Protein AF-K1UBW3-F1 (afdb_monomer_lite)

Foldseek 3Di:
DDPLAPFKWKKKKKAWDQQKAFDPPFKWKWKAPDPPDTDTDDWDWDDDRRMTMTTDGRVVDVVDPPIDMDMDGDIFGDPPADADPRWGKMKMKIWIQDDSVPNDIDIDDIDMDTDYKYWDKDFPDDDDPDDDFTKIKIWIDRDDVDIDIDTDGDDDDDDDDDDDDPDDDDDDDDPDD

Radius of gyration: 24.62 Å; chains: 1; bounding box: 54×35×72 Å

InterPro domains:
  IPR026466 Fimbrial isopeptide formation D2 domain [TIGR04226] (3-97)

Secondary structure (DSSP, 8-state):
--TT-SS--EEEEEEE-TTEEE-TT--EEEEESSTT-EEEE----EEETTEEEEEPPHHHHHHSTTPEEEEE--EEE-TT--BTTS-EEEEEEEEEE--TTT--EEEPPPEEEEE-BEEEE-------SS-PPPEEEEEEEEETTEEEEEEEE-S-------PPPTT----------

Sequence (177 aa):
YSKEYKKVTYKIYDIMSEGLDYVDGSMKCFIEKYENNRENIKVTPKVNGGIIEITFDSKFILEHPGQKIQVEYQAKLNEKAGVNFDANINKAYLEYSNNPASGSTAKTGEDKVYVYTFGIDSNLFGKSTEKWNEKTKELIKVEEGEYQWGETEKESGIFTTTTALEGATFTLTNNKT

Organism: NCBI:txid408170

Structure (mmCIF, N/CA/C/O backbone):
data_AF-K1UBW3-F1
#
_entry.id   AF-K1UBW3-F1
#
loop_
_atom_site.group_PDB
_atom_site.id
_atom_site.type_symbol
_atom_site.label_atom_id
_atom_site.label_alt_id
_atom_site.label_comp_id
_atom_site.label_asym_id
_atom_site.label_entity_id
_atom_site.label_seq_id
_atom_site.pdbx_PDB_ins_code
_atom_site.Cartn_x
_atom_site.Cartn_y
_atom_site.Cartn_z
_atom_site.occupancy
_atom_site.B_iso_or_equiv
_atom_site.auth_seq_id
_atom_site.auth_comp_id
_atom_site.auth_asym_id
_atom_site.auth_atom_id
_atom_site.pdbx_PDB_model_num
ATOM 1 N N . TYR A 1 1 ? -8.458 -4.749 19.765 1.00 89.31 1 TYR A N 1
ATOM 2 C CA . TYR A 1 1 ? -8.262 -3.772 20.855 1.00 89.31 1 TYR A CA 1
ATOM 3 C C . TYR A 1 1 ? -8.954 -4.250 22.121 1.00 89.31 1 TYR A C 1
ATOM 5 O O . TYR A 1 1 ? -9.970 -4.926 22.010 1.00 89.31 1 TYR A O 1
ATOM 13 N N . SER A 1 2 ? -8.404 -3.958 23.306 1.00 87.19 2 SER A N 1
ATOM 14 C CA . SER A 1 2 ? -9.100 -4.206 24.581 1.00 87.19 2 SER A CA 1
ATOM 15 C C . SER A 1 2 ? -10.276 -3.232 24.754 1.00 87.19 2 SER A C 1
ATOM 17 O O . SER A 1 2 ? -10.375 -2.237 24.035 1.00 87.19 2 SER A O 1
ATOM 19 N N . LYS A 1 3 ? -11.149 -3.483 25.739 1.00 89.19 3 LYS A N 1
ATOM 20 C CA . LYS A 1 3 ? -12.308 -2.619 26.046 1.00 89.19 3 LYS A CA 1
ATOM 21 C C . LYS A 1 3 ? -11.929 -1.215 26.547 1.00 89.19 3 LYS A C 1
ATOM 23 O O . LYS A 1 3 ? -12.792 -0.350 26.631 1.00 89.19 3 LYS A O 1
ATOM 28 N N . GLU A 1 4 ? -10.664 -0.989 26.893 1.00 92.50 4 GLU A N 1
ATOM 29 C CA . GLU A 1 4 ? -10.164 0.304 27.379 1.00 92.50 4 GLU A CA 1
ATOM 30 C C . GLU A 1 4 ? -10.030 1.343 26.257 1.00 92.50 4 GLU A C 1
ATOM 32 O O . GLU A 1 4 ? -10.069 2.547 26.510 1.00 92.50 4 GLU A O 1
ATOM 37 N N . TYR A 1 5 ? -9.910 0.893 25.006 1.00 92.81 5 TYR A N 1
ATOM 38 C CA . TYR A 1 5 ? -9.807 1.782 23.857 1.00 92.81 5 TYR A CA 1
ATOM 39 C C . TYR A 1 5 ? -11.163 2.401 23.513 1.00 92.81 5 TYR A C 1
ATOM 41 O O . TYR A 1 5 ? -12.070 1.725 23.036 1.00 92.81 5 TYR A O 1
ATOM 49 N N . LYS A 1 6 ? -11.273 3.719 23.705 1.00 91.69 6 LYS A N 1
ATOM 50 C CA . LYS A 1 6 ? -12.430 4.525 23.268 1.00 91.69 6 LYS A CA 1
ATOM 51 C C . LYS A 1 6 ? -12.239 5.131 21.877 1.00 91.69 6 LYS A C 1
ATOM 53 O O . LYS A 1 6 ? -13.211 5.426 21.192 1.00 91.69 6 LYS A O 1
ATOM 58 N N . LYS A 1 7 ? -10.981 5.345 21.488 1.00 94.25 7 LYS A N 1
ATOM 59 C CA . LYS A 1 7 ? -10.561 5.858 20.185 1.00 94.25 7 LYS A CA 1
ATOM 60 C C . LYS A 1 7 ? -9.247 5.188 19.791 1.00 94.25 7 LYS A C 1
ATOM 62 O O . LYS A 1 7 ? -8.395 4.978 20.653 1.00 94.25 7 LYS A O 1
ATOM 67 N N . VAL A 1 8 ? -9.095 4.862 18.514 1.00 96.38 8 VAL A N 1
ATOM 68 C CA . VAL A 1 8 ? -7.909 4.212 17.951 1.00 96.38 8 VAL A CA 1
ATOM 69 C C . VAL A 1 8 ? -7.490 4.875 16.646 1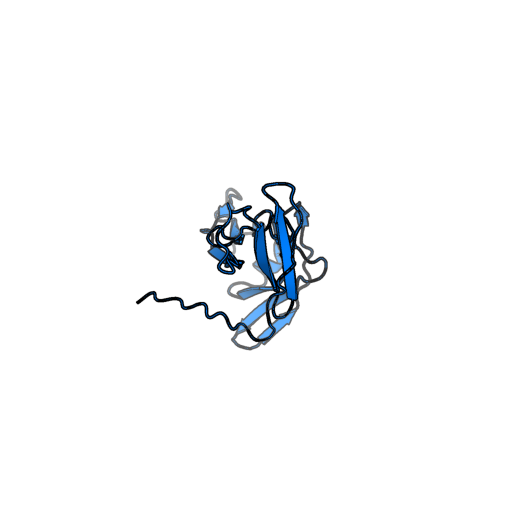.00 96.38 8 VAL A C 1
ATOM 71 O O . VAL A 1 8 ? -8.317 5.405 15.904 1.00 96.38 8 VAL A O 1
ATOM 74 N N . THR A 1 9 ? -6.195 4.809 16.371 1.00 97.12 9 THR A N 1
ATOM 75 C CA . THR A 1 9 ? -5.606 5.017 15.052 1.00 97.12 9 THR A CA 1
ATOM 76 C C . THR A 1 9 ? -5.389 3.652 14.421 1.00 97.12 9 THR A C 1
ATOM 78 O O . THR A 1 9 ? -4.842 2.757 15.066 1.00 97.12 9 THR A O 1
ATOM 81 N N . TYR A 1 10 ? -5.801 3.509 13.166 1.00 97.44 10 TYR A N 1
ATOM 82 C CA . TYR A 1 10 ? -5.497 2.357 12.329 1.00 97.44 10 TYR A CA 1
ATOM 83 C C . TYR A 1 10 ? -5.354 2.858 10.892 1.00 97.44 10 TYR A C 1
ATOM 85 O O . TYR A 1 10 ? -6.332 3.311 10.286 1.00 97.44 10 TYR A O 1
ATOM 93 N N . LYS A 1 11 ? -4.124 2.869 10.383 1.00 98.38 11 LYS A N 1
ATOM 94 C CA . LYS A 1 11 ? -3.789 3.441 9.080 1.00 98.38 11 LYS A CA 1
ATOM 95 C C . LYS A 1 11 ? -2.857 2.532 8.309 1.00 98.38 11 LYS A C 1
ATOM 97 O O . LYS A 1 11 ? -1.803 2.167 8.821 1.00 98.38 11 LYS A O 1
ATOM 102 N N . ILE A 1 12 ? -3.220 2.226 7.073 1.00 98.38 12 ILE A N 1
ATOM 103 C CA . ILE A 1 12 ? -2.324 1.552 6.137 1.00 98.38 12 ILE A CA 1
ATOM 104 C C . ILE A 1 12 ? -1.585 2.629 5.352 1.00 98.38 12 ILE A C 1
ATOM 106 O O . ILE A 1 12 ? -2.207 3.565 4.844 1.00 98.38 12 ILE A O 1
ATOM 110 N N . TYR A 1 13 ? -0.269 2.487 5.277 1.00 98.31 13 TYR A N 1
ATOM 111 C CA . TYR A 1 13 ? 0.597 3.272 4.417 1.00 98.31 13 TYR A CA 1
ATOM 112 C C . TYR A 1 13 ? 1.185 2.358 3.357 1.00 98.31 13 TYR A C 1
ATOM 114 O O . TYR A 1 13 ? 1.717 1.301 3.696 1.00 98.31 13 TYR A O 1
ATOM 122 N N . ASP A 1 14 ? 1.120 2.791 2.105 1.00 98.38 14 ASP A N 1
ATOM 123 C CA . ASP A 1 14 ? 1.828 2.163 0.999 1.00 98.38 14 ASP A CA 1
ATOM 124 C C . ASP A 1 14 ? 2.686 3.204 0.270 1.00 98.38 14 ASP A C 1
ATOM 126 O O . ASP A 1 14 ? 2.258 4.344 0.078 1.00 98.38 14 ASP A O 1
ATOM 130 N N . ILE A 1 15 ? 3.927 2.848 -0.051 1.00 98.19 15 ILE A N 1
ATOM 131 C CA . ILE A 1 15 ? 4.936 3.731 -0.635 1.00 98.19 15 ILE A CA 1
ATOM 132 C C . ILE A 1 15 ? 5.504 3.063 -1.885 1.00 98.19 15 ILE A C 1
ATOM 134 O O . ILE A 1 15 ? 6.304 2.126 -1.805 1.00 98.19 15 ILE A O 1
ATOM 138 N N . MET A 1 16 ? 5.130 3.611 -3.031 1.00 97.19 16 MET A N 1
ATOM 139 C CA . MET A 1 16 ? 5.622 3.255 -4.353 1.00 97.19 16 MET A CA 1
ATOM 140 C C . MET A 1 16 ? 6.889 4.046 -4.700 1.00 97.19 16 MET A C 1
ATOM 142 O O . MET A 1 16 ? 7.005 5.236 -4.391 1.00 97.19 16 MET A O 1
ATOM 146 N N . SER A 1 17 ? 7.847 3.392 -5.358 1.00 96.69 17 SER A N 1
ATOM 147 C CA . SER A 1 17 ? 8.984 4.056 -6.008 1.00 96.69 17 SER A CA 1
ATOM 148 C C . SER A 1 17 ? 8.533 4.981 -7.144 1.00 96.69 17 SER A C 1
ATOM 150 O O . SER A 1 17 ? 7.449 4.804 -7.687 1.00 96.69 17 SER A O 1
ATOM 152 N N . GLU A 1 18 ? 9.394 5.907 -7.576 1.00 95.56 18 GLU A N 1
ATOM 153 C CA . GLU A 1 18 ? 9.066 6.910 -8.608 1.00 95.56 18 GLU A CA 1
ATOM 154 C C . GLU A 1 18 ? 8.620 6.328 -9.959 1.00 95.56 18 GLU A C 1
ATOM 156 O O . GLU A 1 18 ? 7.914 7.006 -10.700 1.00 95.56 18 GLU A O 1
ATOM 161 N N . GLY A 1 19 ? 9.004 5.083 -10.254 1.00 92.38 19 GLY A N 1
ATOM 162 C CA . GLY A 1 19 ? 8.611 4.334 -11.447 1.00 92.38 19 GLY A CA 1
ATOM 163 C C . GLY A 1 19 ? 7.167 3.828 -11.485 1.00 92.38 19 GLY A C 1
ATOM 164 O O . GLY A 1 19 ? 6.789 3.161 -12.447 1.00 92.38 19 GLY A O 1
ATOM 165 N N . LEU A 1 20 ? 6.385 4.066 -10.430 1.00 94.75 20 LEU A N 1
ATOM 166 C CA . LEU A 1 20 ? 5.039 3.527 -10.252 1.00 94.75 20 LEU A CA 1
ATOM 167 C C . LEU A 1 20 ? 4.047 4.655 -9.947 1.00 94.75 20 LEU A C 1
ATOM 169 O O . LEU A 1 20 ? 4.160 5.334 -8.925 1.00 94.75 20 LEU A O 1
ATOM 173 N N . ASP A 1 21 ? 3.034 4.790 -10.798 1.00 95.25 21 ASP A N 1
ATOM 174 C CA . ASP A 1 21 ? 1.932 5.732 -10.618 1.00 95.25 21 ASP A CA 1
ATOM 175 C C . ASP A 1 21 ? 0.674 5.008 -10.145 1.00 95.25 21 ASP A C 1
ATOM 177 O O . ASP A 1 21 ? 0.235 4.026 -10.743 1.00 95.25 21 ASP A O 1
ATOM 181 N N . TYR A 1 22 ? 0.052 5.514 -9.082 1.00 96.44 22 TYR A N 1
ATOM 182 C CA . TYR A 1 22 ? -1.236 5.007 -8.620 1.00 96.44 22 TYR A CA 1
ATOM 183 C C . TYR A 1 22 ? -2.321 5.180 -9.692 1.00 96.44 22 TYR A C 1
ATOM 185 O O . TYR A 1 22 ? -2.454 6.250 -10.287 1.00 96.44 22 TYR A O 1
ATOM 193 N N . VAL A 1 23 ? -3.149 4.152 -9.895 1.00 96.00 23 VAL A N 1
ATOM 194 C CA . VAL A 1 23 ? -4.321 4.247 -10.772 1.00 96.00 23 VAL A CA 1
ATOM 195 C C . VAL A 1 23 ? -5.524 4.726 -9.963 1.00 96.00 23 VAL A C 1
ATOM 197 O O . VAL A 1 23 ? -6.104 3.970 -9.173 1.00 96.00 23 VAL A O 1
ATOM 200 N N . ASP A 1 24 ? -5.929 5.976 -10.184 1.00 94.00 24 ASP A N 1
ATOM 201 C CA . ASP A 1 24 ? -7.092 6.573 -9.527 1.00 94.00 24 ASP A CA 1
ATOM 202 C C . ASP A 1 24 ? -8.365 5.737 -9.725 1.00 94.00 24 ASP A C 1
ATOM 204 O O . ASP A 1 24 ? -8.691 5.277 -10.817 1.00 94.00 24 ASP A O 1
ATOM 208 N N . GLY A 1 25 ? -9.098 5.521 -8.630 1.00 93.44 25 GLY A N 1
ATOM 209 C CA . GLY A 1 25 ? -10.315 4.704 -8.620 1.00 93.44 25 GLY A CA 1
ATOM 210 C C . GLY A 1 25 ? -10.097 3.185 -8.628 1.00 93.44 25 GLY A C 1
ATOM 211 O O . GLY A 1 25 ? -11.080 2.450 -8.558 1.00 93.44 25 GLY A O 1
ATOM 212 N N . SER A 1 26 ? -8.852 2.693 -8.662 1.00 95.62 26 SER A N 1
ATOM 213 C CA . SER A 1 26 ? -8.569 1.245 -8.641 1.00 95.62 26 SER A CA 1
ATOM 214 C C . SER A 1 26 ? -8.762 0.585 -7.269 1.00 95.62 26 SER A C 1
ATOM 216 O O . SER A 1 26 ? -8.976 -0.626 -7.197 1.00 95.62 26 SER A O 1
ATOM 218 N N . MET A 1 27 ? -8.698 1.374 -6.191 1.00 96.75 27 MET A N 1
ATOM 219 C CA . MET A 1 27 ? -8.784 0.913 -4.806 1.00 96.75 27 MET A CA 1
ATOM 220 C C . MET A 1 27 ? -10.080 0.157 -4.518 1.00 96.75 27 MET A C 1
ATOM 222 O O . MET A 1 27 ? -11.186 0.685 -4.665 1.00 96.75 27 MET A O 1
ATOM 226 N N . LYS A 1 28 ? -9.930 -1.047 -3.975 1.00 95.94 28 LYS A N 1
ATOM 227 C CA . LYS A 1 28 ? -11.001 -1.827 -3.365 1.00 95.94 28 LYS A CA 1
ATOM 228 C C . LYS A 1 28 ? -10.557 -2.261 -1.980 1.00 95.94 28 LYS A C 1
ATOM 230 O O . LYS A 1 28 ? -9.418 -2.671 -1.778 1.00 95.94 28 LYS A O 1
ATOM 235 N N . CYS A 1 29 ? -11.461 -2.164 -1.019 1.00 96.88 29 CYS A N 1
ATOM 236 C CA . CYS A 1 29 ? -11.185 -2.541 0.354 1.00 96.88 29 CYS A CA 1
ATOM 237 C C . CYS A 1 29 ? -12.289 -3.451 0.856 1.00 96.88 29 CYS A C 1
ATOM 239 O O . CYS A 1 29 ? -13.468 -3.261 0.543 1.00 96.88 29 CYS A O 1
ATOM 241 N N . PHE A 1 30 ? -11.891 -4.452 1.623 1.00 96.12 30 PHE A N 1
ATOM 242 C CA . PHE A 1 30 ? -12.777 -5.509 2.047 1.00 96.12 30 PHE A CA 1
ATOM 243 C C . PHE A 1 30 ? -12.496 -5.907 3.477 1.00 96.12 30 PHE A C 1
ATOM 245 O O . PHE A 1 30 ? -11.359 -5.813 3.945 1.00 96.12 30 PHE A O 1
ATOM 252 N N . ILE A 1 31 ? -13.533 -6.402 4.137 1.00 95.31 31 ILE A N 1
ATOM 253 C CA . ILE A 1 31 ? -13.415 -7.044 5.4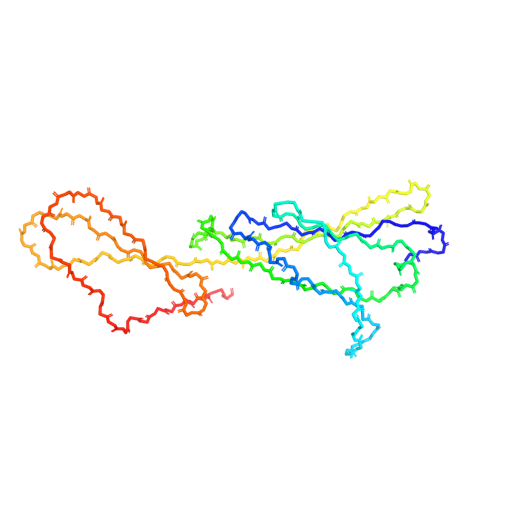33 1.00 95.31 31 ILE A CA 1
ATOM 254 C C . ILE A 1 31 ? -13.838 -8.508 5.334 1.00 95.31 31 ILE A C 1
ATOM 256 O O . ILE A 1 31 ? -14.789 -8.847 4.629 1.00 95.31 31 ILE A O 1
ATOM 260 N N . GLU A 1 32 ? -13.094 -9.374 6.013 1.00 93.25 32 GLU A N 1
ATOM 261 C CA . GLU A 1 32 ? -13.317 -10.814 6.031 1.00 93.25 32 GLU A CA 1
ATOM 262 C C . GLU A 1 32 ? -13.368 -11.325 7.473 1.00 93.25 32 GLU A C 1
ATOM 264 O O . GLU A 1 32 ? -12.442 -11.132 8.269 1.00 93.25 32 GLU A O 1
ATOM 269 N N . LYS A 1 33 ? -14.469 -12.006 7.809 1.00 83.06 33 LYS A N 1
ATOM 270 C CA . LYS A 1 33 ? -14.680 -12.614 9.133 1.00 83.06 33 LYS A CA 1
ATOM 271 C C . LYS A 1 33 ? -14.251 -14.085 9.184 1.00 83.06 33 LYS A C 1
ATOM 273 O O . LYS A 1 33 ? -13.846 -14.560 10.241 1.00 83.06 33 LYS A O 1
ATOM 278 N N . TYR A 1 34 ? -14.366 -14.796 8.066 1.00 82.12 34 TYR A N 1
ATOM 279 C CA . TYR A 1 34 ? -13.969 -16.192 7.857 1.00 82.12 34 TYR A CA 1
ATOM 280 C C . TYR A 1 34 ? -13.770 -16.435 6.357 1.00 82.12 34 TYR A C 1
ATOM 282 O O . TYR A 1 34 ? -14.301 -15.672 5.551 1.00 82.12 34 TYR A O 1
ATOM 290 N N . GLU A 1 35 ? -13.025 -17.488 6.002 1.00 78.50 35 GLU A N 1
ATOM 291 C CA . GLU A 1 35 ? -12.657 -17.786 4.611 1.00 78.50 35 GLU A CA 1
ATOM 292 C C . GLU A 1 35 ? -13.862 -17.742 3.664 1.00 78.50 35 GLU A C 1
ATOM 294 O O . GLU A 1 35 ? -14.888 -18.384 3.908 1.00 78.50 35 GLU A O 1
ATOM 299 N N . ASN A 1 36 ? -13.706 -17.002 2.564 1.00 77.44 36 ASN A N 1
ATOM 300 C CA . ASN A 1 36 ? -14.700 -16.819 1.499 1.00 77.44 36 ASN A CA 1
ATOM 301 C C . ASN A 1 36 ? -15.929 -15.965 1.872 1.00 77.44 36 ASN A C 1
ATOM 303 O O . ASN A 1 36 ? -16.882 -15.905 1.092 1.00 77.44 36 ASN A O 1
ATOM 307 N N . ASN A 1 37 ? -15.920 -15.259 3.009 1.00 84.94 37 ASN A N 1
ATOM 308 C CA . ASN A 1 37 ? -16.905 -14.216 3.314 1.00 84.94 37 ASN A CA 1
ATOM 309 C C . ASN A 1 37 ? -16.243 -12.839 3.260 1.00 84.94 37 ASN A C 1
ATOM 311 O O . ASN A 1 37 ? -15.683 -12.363 4.247 1.00 84.94 37 ASN A O 1
ATOM 315 N N . ARG A 1 38 ? -16.318 -12.223 2.080 1.00 90.56 38 ARG A N 1
ATOM 316 C CA . ARG A 1 38 ? -15.704 -10.933 1.785 1.00 90.56 38 ARG A CA 1
ATOM 317 C C . ARG A 1 38 ? -16.776 -9.867 1.575 1.00 90.56 38 ARG A C 1
ATOM 319 O O . ARG A 1 38 ? -17.540 -9.937 0.611 1.00 90.56 38 ARG A O 1
ATOM 326 N N . GLU A 1 39 ? -16.786 -8.849 2.429 1.00 93.50 39 GLU A N 1
ATOM 327 C CA . GLU A 1 39 ? -17.688 -7.699 2.319 1.00 93.50 39 GLU A CA 1
ATOM 328 C C . GLU A 1 39 ? -16.924 -6.450 1.872 1.00 93.50 39 GLU A C 1
ATOM 330 O O . GLU A 1 39 ? -15.848 -6.150 2.386 1.00 93.50 39 GLU A O 1
ATOM 335 N N . ASN A 1 40 ? -17.478 -5.705 0.911 1.00 94.06 40 ASN A N 1
ATOM 336 C CA . ASN A 1 40 ? -16.885 -4.448 0.454 1.00 94.06 40 ASN A CA 1
ATOM 337 C C . ASN A 1 40 ? -17.043 -3.365 1.524 1.00 94.06 40 ASN A C 1
ATOM 339 O O . ASN A 1 40 ? -18.160 -3.088 1.967 1.00 94.06 40 ASN A O 1
ATOM 343 N N . ILE A 1 41 ? -15.952 -2.674 1.846 1.00 95.06 41 ILE A N 1
ATOM 344 C CA . ILE A 1 41 ? -15.972 -1.496 2.710 1.00 95.06 41 ILE A CA 1
ATOM 345 C C . ILE A 1 41 ? -15.501 -0.272 1.936 1.00 95.06 41 ILE A C 1
ATOM 347 O O . ILE A 1 41 ? -14.525 -0.302 1.187 1.00 95.06 41 ILE A O 1
ATOM 351 N N . LYS A 1 42 ? -16.226 0.836 2.101 1.00 91.88 42 LYS A N 1
ATOM 352 C CA . LYS A 1 42 ? -15.862 2.095 1.455 1.00 91.88 42 LYS A CA 1
ATOM 353 C C . LYS A 1 42 ? -14.714 2.738 2.217 1.00 91.88 42 LYS A C 1
ATOM 355 O O . LYS A 1 42 ? -14.844 3.038 3.400 1.00 91.88 42 LYS A O 1
ATOM 360 N N . VAL A 1 43 ? -13.627 3.000 1.505 1.00 93.12 43 VAL A N 1
ATOM 361 C CA . VAL A 1 43 ? -12.497 3.796 1.980 1.00 93.12 43 VAL A CA 1
ATOM 362 C C . VAL A 1 43 ? -12.138 4.818 0.912 1.00 93.12 43 VAL A C 1
ATOM 364 O O . VAL A 1 43 ? -12.314 4.563 -0.278 1.00 93.12 43 VAL A O 1
ATOM 367 N N . THR A 1 44 ? -11.620 5.964 1.339 1.00 93.62 44 THR A N 1
ATOM 368 C CA . THR A 1 44 ? -11.076 6.973 0.430 1.00 93.62 44 THR A CA 1
ATOM 369 C C . THR A 1 44 ? -9.589 7.109 0.729 1.00 93.62 44 THR A C 1
ATOM 371 O O . THR A 1 44 ? -9.250 7.592 1.815 1.00 93.62 44 THR A O 1
ATOM 374 N N . PRO A 1 45 ? -8.698 6.669 -0.174 1.00 96.31 45 PRO A N 1
ATOM 375 C CA . PRO A 1 45 ? -7.271 6.860 0.021 1.00 96.31 45 PRO A CA 1
ATOM 376 C C . PRO A 1 45 ? -6.915 8.342 -0.080 1.00 96.31 45 PRO A C 1
ATOM 378 O O . PRO A 1 45 ? -7.523 9.095 -0.844 1.00 96.31 45 PRO A O 1
ATOM 381 N N . LYS A 1 46 ? -5.890 8.753 0.658 1.00 97.62 46 LYS A N 1
ATOM 382 C CA . LYS A 1 46 ? -5.167 9.997 0.398 1.00 97.62 46 LYS A CA 1
ATOM 383 C C . LYS A 1 46 ? -3.899 9.637 -0.351 1.00 97.62 46 LYS A C 1
ATOM 385 O O . LYS A 1 46 ? -3.058 8.927 0.191 1.00 97.62 46 LYS A O 1
ATOM 390 N N . VAL A 1 47 ? -3.781 10.128 -1.574 1.00 96.38 47 VAL A N 1
ATOM 391 C CA . VAL A 1 47 ? -2.620 9.886 -2.429 1.00 96.38 47 VAL A CA 1
ATOM 392 C C . VAL A 1 47 ? -1.836 11.185 -2.547 1.00 96.38 47 VAL A C 1
ATOM 394 O O . VAL A 1 47 ? -2.413 12.236 -2.829 1.00 96.38 47 VAL A O 1
ATOM 397 N N . ASN A 1 48 ? -0.536 11.129 -2.273 1.00 94.12 48 ASN A N 1
ATOM 398 C CA . ASN A 1 48 ? 0.371 12.262 -2.417 1.00 94.12 48 ASN A CA 1
ATOM 399 C C . ASN A 1 48 ? 1.692 11.777 -3.020 1.00 94.12 48 ASN A C 1
ATOM 401 O O . ASN A 1 48 ? 2.537 11.217 -2.316 1.00 94.12 48 ASN A O 1
ATOM 405 N N . GLY A 1 49 ? 1.843 11.956 -4.334 1.00 88.12 49 GLY A N 1
ATOM 406 C CA . GLY A 1 49 ? 2.907 11.302 -5.093 1.00 88.12 49 GLY A CA 1
ATOM 407 C C . GLY A 1 49 ? 2.792 9.778 -4.986 1.00 88.12 49 GLY A C 1
ATOM 408 O O . GLY A 1 49 ? 1.693 9.235 -5.051 1.00 88.12 49 GLY A O 1
ATOM 409 N N . GLY A 1 50 ? 3.915 9.097 -4.750 1.00 92.44 50 GLY A N 1
ATOM 410 C CA . GLY A 1 50 ? 3.961 7.642 -4.565 1.00 92.44 50 GLY A CA 1
ATOM 411 C C . GLY A 1 50 ? 3.450 7.134 -3.210 1.00 92.44 50 GLY A C 1
ATOM 412 O O . GLY A 1 50 ? 3.593 5.950 -2.931 1.00 92.44 50 GLY A O 1
ATOM 413 N N . ILE A 1 51 ? 2.895 7.987 -2.338 1.00 97.62 51 ILE A N 1
ATOM 414 C CA . ILE A 1 51 ? 2.428 7.581 -1.002 1.00 97.62 51 ILE A CA 1
ATOM 415 C C . ILE A 1 51 ? 0.902 7.490 -0.976 1.00 97.62 51 ILE A C 1
ATOM 417 O O . ILE A 1 51 ? 0.212 8.488 -1.197 1.00 97.62 51 ILE A O 1
ATOM 421 N N . ILE A 1 52 ? 0.391 6.314 -0.620 1.00 98.25 52 ILE A N 1
ATOM 422 C CA . ILE A 1 52 ? -1.021 6.036 -0.362 1.00 98.25 52 ILE A CA 1
ATOM 423 C C . ILE A 1 52 ? -1.225 5.913 1.156 1.00 98.25 52 ILE A C 1
ATOM 425 O O . ILE A 1 52 ? -0.634 5.053 1.805 1.00 98.25 52 ILE A O 1
ATOM 429 N N . GLU A 1 53 ? -2.089 6.747 1.736 1.00 98.44 53 GLU A N 1
ATOM 430 C CA . GLU A 1 53 ? -2.559 6.623 3.122 1.00 98.44 53 GLU A CA 1
ATOM 431 C C . GLU A 1 53 ? -4.041 6.226 3.139 1.00 98.44 53 GLU A C 1
ATOM 433 O O . GLU A 1 53 ? -4.899 6.940 2.611 1.00 98.44 53 GLU A O 1
ATOM 438 N N . ILE A 1 54 ? -4.365 5.129 3.823 1.00 98.19 54 ILE A N 1
ATOM 439 C CA . ILE A 1 54 ? -5.740 4.692 4.080 1.00 98.19 54 ILE A CA 1
ATOM 440 C C . ILE A 1 54 ? -5.985 4.784 5.581 1.00 98.19 54 ILE A C 1
ATOM 442 O O . ILE A 1 54 ? -5.439 4.006 6.359 1.00 98.19 54 ILE A O 1
ATOM 446 N N . THR A 1 55 ? -6.819 5.738 5.994 1.00 97.62 55 THR A N 1
ATOM 447 C CA . THR A 1 55 ? -7.227 5.888 7.396 1.00 97.62 55 THR A CA 1
ATOM 448 C C . THR A 1 55 ? -8.583 5.237 7.614 1.00 97.62 55 THR A C 1
ATOM 450 O O . THR A 1 55 ? -9.555 5.596 6.950 1.00 97.62 55 THR A O 1
ATOM 453 N N . PHE A 1 56 ? -8.661 4.327 8.581 1.00 97.50 56 PHE A N 1
ATOM 454 C CA . PHE A 1 56 ? -9.917 3.695 8.968 1.00 97.50 56 PHE A CA 1
ATOM 455 C C . PHE A 1 56 ? -10.590 4.466 10.099 1.00 97.50 56 PHE A C 1
ATOM 457 O O . PHE A 1 56 ? -9.931 5.016 10.986 1.00 97.50 56 PHE A O 1
ATOM 464 N N . ASP A 1 57 ? -11.922 4.489 10.074 1.00 96.44 57 ASP A N 1
ATOM 465 C CA . ASP A 1 57 ? -12.700 5.071 11.156 1.00 96.44 57 ASP A CA 1
ATOM 466 C C . ASP A 1 57 ? -12.486 4.287 12.462 1.00 96.44 57 ASP A C 1
ATOM 468 O O . ASP A 1 57 ? -12.502 3.054 12.501 1.00 96.44 57 ASP A O 1
ATOM 472 N N . SER A 1 58 ? -12.295 5.021 13.557 1.00 95.88 58 SER A N 1
ATOM 473 C CA . SER A 1 58 ? -12.009 4.418 14.857 1.00 95.88 58 SER A CA 1
ATOM 474 C C . SER A 1 58 ? -13.148 3.531 15.357 1.00 95.88 58 SER A C 1
ATOM 476 O O . SER A 1 58 ? -12.870 2.542 16.035 1.00 95.88 58 SER A O 1
ATOM 478 N N . LYS A 1 59 ? -14.409 3.895 15.106 1.00 95.94 59 LYS A N 1
ATOM 479 C CA . LYS A 1 59 ? -15.562 3.113 15.558 1.00 95.94 59 LYS A CA 1
ATOM 480 C C . LYS A 1 59 ? -15.640 1.814 14.763 1.00 95.94 59 LYS A C 1
ATOM 482 O O . LYS A 1 59 ? -15.749 0.754 15.373 1.00 95.94 59 LYS A O 1
ATOM 487 N N . PHE A 1 60 ? -15.457 1.887 13.444 1.00 95.69 60 PHE A N 1
ATOM 488 C CA . PHE A 1 60 ? -15.408 0.707 12.577 1.00 95.69 60 PHE A CA 1
ATOM 489 C C . PHE A 1 60 ? -14.381 -0.329 13.064 1.00 95.69 60 PHE A C 1
ATOM 491 O O . PHE A 1 60 ? -14.717 -1.500 13.237 1.00 95.69 60 PHE A O 1
ATOM 498 N N . ILE A 1 61 ? -13.152 0.100 13.365 1.00 96.25 61 ILE A N 1
ATOM 499 C CA . ILE A 1 61 ? -12.081 -0.800 13.825 1.00 96.25 61 ILE A CA 1
ATOM 500 C C . ILE A 1 61 ? -12.400 -1.450 15.178 1.00 96.25 61 ILE A C 1
ATOM 502 O O . ILE A 1 61 ? -12.070 -2.616 15.403 1.00 96.25 61 ILE A O 1
ATOM 506 N N . LEU A 1 62 ? -13.042 -0.718 16.091 1.00 95.31 62 LEU A N 1
ATOM 507 C CA . LEU A 1 62 ? -13.444 -1.257 17.393 1.00 95.31 62 LEU A CA 1
ATOM 508 C C . LEU A 1 62 ? -14.617 -2.247 17.284 1.00 95.31 62 LEU A C 1
ATOM 510 O O . LEU A 1 62 ? -14.690 -3.177 18.087 1.00 95.31 62 LEU A O 1
ATOM 514 N N . GLU A 1 63 ? -15.501 -2.077 16.298 1.00 94.81 63 GLU A N 1
ATOM 515 C CA . GLU A 1 63 ? -16.664 -2.946 16.051 1.00 94.81 63 GLU A CA 1
ATOM 516 C C . GLU A 1 63 ? -16.313 -4.257 15.325 1.00 94.81 63 GLU A C 1
ATOM 518 O O . GLU A 1 63 ? -17.077 -5.219 15.416 1.00 94.81 63 GLU A O 1
ATOM 523 N N . HIS A 1 64 ? -15.145 -4.341 14.675 1.00 93.88 64 HIS A N 1
ATOM 524 C CA . HIS A 1 64 ? -14.729 -5.514 13.891 1.00 93.88 64 HIS A CA 1
ATOM 525 C C . HIS A 1 64 ? -13.425 -6.164 14.405 1.00 93.88 64 HIS A C 1
ATOM 527 O O . HIS A 1 64 ? -12.459 -6.326 13.654 1.00 93.88 64 HIS A O 1
ATOM 533 N N . PRO A 1 65 ? -13.348 -6.567 15.689 1.00 92.00 65 PRO A N 1
ATOM 534 C CA . PRO A 1 65 ? -12.144 -7.183 16.233 1.00 92.00 65 PRO A CA 1
ATOM 535 C C . PRO A 1 65 ? -11.885 -8.563 15.610 1.00 92.00 65 PRO A C 1
ATOM 537 O O . PRO A 1 65 ? -12.793 -9.381 15.478 1.00 92.00 65 PRO A O 1
ATOM 540 N N . GLY A 1 66 ? -10.621 -8.840 15.277 1.00 90.38 66 GLY A N 1
ATOM 541 C CA . GLY A 1 66 ? -10.174 -10.147 14.774 1.00 90.38 66 GLY A CA 1
ATOM 542 C C . GLY A 1 66 ? -10.532 -10.440 13.314 1.00 90.38 66 GLY A C 1
ATOM 543 O O . GLY A 1 66 ? -10.172 -11.502 12.816 1.00 90.38 66 GLY A O 1
ATOM 544 N N . GLN A 1 67 ? -11.210 -9.517 12.632 1.00 93.81 67 GLN A N 1
ATOM 545 C CA . GLN A 1 67 ? -11.500 -9.625 11.205 1.00 93.81 67 GLN A CA 1
ATOM 546 C C . GLN A 1 67 ? -10.315 -9.122 10.376 1.00 93.81 67 GLN A C 1
ATOM 548 O O . GLN A 1 67 ? -9.570 -8.237 10.808 1.00 93.81 67 GLN A O 1
ATOM 553 N N . LYS A 1 68 ? -10.133 -9.696 9.186 1.00 94.25 68 LYS A N 1
ATOM 554 C CA . LYS A 1 68 ? -9.073 -9.303 8.255 1.00 94.25 68 LYS A CA 1
ATOM 555 C C . LYS A 1 68 ? -9.556 -8.150 7.389 1.00 94.25 68 LYS A C 1
ATOM 557 O O . LYS A 1 68 ? -10.669 -8.194 6.880 1.00 94.25 68 LYS A O 1
ATOM 562 N N . ILE A 1 69 ? -8.702 -7.153 7.192 1.00 95.88 69 ILE A N 1
ATOM 563 C CA . ILE A 1 69 ? -8.906 -6.098 6.200 1.00 95.88 69 ILE A CA 1
ATOM 564 C C . ILE A 1 69 ? -7.996 -6.409 5.017 1.00 95.88 69 ILE A C 1
ATOM 566 O O . ILE A 1 69 ? -6.797 -6.611 5.205 1.00 95.88 69 ILE A O 1
ATOM 570 N N . GLN A 1 70 ? -8.557 -6.434 3.813 1.00 95.19 70 GLN A N 1
ATOM 571 C CA . GLN A 1 70 ? -7.808 -6.624 2.577 1.00 95.19 70 GLN A CA 1
ATOM 572 C C . GLN A 1 70 ? -7.986 -5.402 1.684 1.00 95.19 70 GLN A C 1
ATOM 574 O O . GLN A 1 70 ? -9.111 -5.006 1.385 1.00 95.19 70 GLN A O 1
ATOM 579 N N . VAL A 1 71 ? -6.867 -4.840 1.242 1.00 96.50 71 VAL A N 1
ATOM 580 C CA . VAL A 1 71 ? -6.814 -3.719 0.307 1.00 96.50 71 VAL A CA 1
ATOM 581 C C . VAL A 1 71 ? -6.218 -4.213 -1.003 1.00 96.50 71 VAL A C 1
ATOM 583 O O . VAL A 1 71 ? -5.199 -4.897 -1.004 1.00 96.50 71 VAL A O 1
ATOM 586 N N . GLU A 1 72 ? -6.859 -3.865 -2.109 1.00 95.81 72 GLU A N 1
ATOM 587 C CA . GLU A 1 72 ? -6.385 -4.111 -3.468 1.00 95.81 72 GLU A CA 1
ATOM 588 C C . GLU A 1 72 ? -6.361 -2.787 -4.225 1.00 95.81 72 GLU A C 1
ATOM 590 O O . GLU A 1 72 ? -7.289 -1.988 -4.106 1.00 95.81 72 GLU A O 1
ATOM 595 N N . TYR A 1 73 ? -5.327 -2.559 -5.025 1.00 96.19 73 TYR A N 1
ATOM 596 C CA . TYR A 1 73 ? -5.240 -1.415 -5.925 1.00 96.19 73 TYR A CA 1
ATOM 597 C C . TYR A 1 73 ? -4.353 -1.754 -7.124 1.00 96.19 73 TYR A C 1
ATOM 599 O O . TYR A 1 73 ? -3.740 -2.822 -7.174 1.00 96.19 73 TYR A O 1
ATOM 607 N N . GLN A 1 74 ? -4.312 -0.851 -8.099 1.00 95.31 74 GLN A N 1
ATOM 608 C CA . GLN A 1 74 ? -3.447 -0.958 -9.268 1.00 95.31 74 GLN A CA 1
ATOM 609 C C . GLN A 1 74 ? -2.473 0.219 -9.312 1.00 95.31 74 GLN A C 1
ATOM 611 O O . GLN A 1 74 ? -2.807 1.339 -8.913 1.00 95.31 74 GLN A O 1
ATOM 616 N N . ALA A 1 75 ? -1.282 -0.049 -9.833 1.00 94.88 75 ALA A N 1
ATOM 617 C CA . ALA A 1 75 ? -0.291 0.951 -10.186 1.00 94.88 75 ALA A CA 1
ATOM 618 C C . ALA A 1 75 ? 0.176 0.699 -11.621 1.00 94.88 75 ALA A C 1
ATOM 620 O O . ALA A 1 75 ? 0.242 -0.455 -12.055 1.00 94.88 75 ALA A O 1
ATOM 621 N N . LYS A 1 76 ? 0.486 1.771 -12.346 1.00 92.06 76 LYS A N 1
ATOM 622 C CA . LYS A 1 76 ? 1.033 1.719 -13.696 1.00 92.06 76 LYS A CA 1
ATOM 623 C C . LYS A 1 76 ? 2.522 2.031 -13.656 1.00 92.06 76 LYS A C 1
ATOM 625 O O . LYS A 1 76 ? 2.952 2.939 -12.950 1.00 92.06 76 LYS A O 1
ATOM 630 N N . LEU A 1 77 ? 3.296 1.285 -14.432 1.00 89.75 77 LEU A N 1
ATOM 631 C CA . LEU A 1 77 ? 4.700 1.585 -14.645 1.00 89.75 77 LEU A CA 1
ATOM 632 C C . LEU A 1 77 ? 4.854 2.848 -15.516 1.00 89.75 77 LEU A C 1
ATOM 634 O O . LEU A 1 77 ? 4.151 2.989 -16.520 1.00 89.75 77 LEU A O 1
ATOM 638 N N . ASN A 1 78 ? 5.762 3.753 -15.155 1.00 87.62 78 ASN A N 1
ATOM 639 C CA . ASN A 1 78 ? 6.003 4.999 -15.891 1.00 87.62 78 ASN A CA 1
ATOM 640 C C . ASN A 1 78 ? 7.447 5.112 -16.420 1.00 87.62 78 ASN A C 1
ATOM 642 O O . ASN A 1 78 ? 8.276 4.227 -16.223 1.00 87.62 78 ASN A O 1
ATOM 646 N N . GLU A 1 79 ? 7.757 6.219 -17.099 1.00 85.44 79 GLU A N 1
ATOM 647 C CA . GLU A 1 79 ? 9.057 6.468 -17.751 1.00 85.44 79 GLU A CA 1
ATOM 648 C C . GLU A 1 79 ? 10.249 6.566 -16.781 1.00 85.44 79 GLU A C 1
ATOM 650 O O . GLU A 1 79 ? 11.399 6.531 -17.212 1.00 85.44 79 GLU A O 1
ATOM 655 N N . LYS A 1 80 ? 9.999 6.689 -15.473 1.00 89.44 80 LYS A N 1
ATOM 656 C CA . LYS A 1 80 ? 11.032 6.714 -14.425 1.00 89.44 80 LYS A CA 1
ATOM 657 C C . LYS A 1 80 ? 11.299 5.336 -13.828 1.00 89.44 80 LYS A C 1
ATOM 659 O O . LYS A 1 80 ? 11.995 5.235 -12.818 1.00 89.44 80 LYS A O 1
ATOM 664 N N . ALA A 1 81 ? 10.700 4.289 -14.388 1.00 86.31 81 ALA A N 1
ATOM 665 C CA . ALA A 1 81 ? 10.883 2.946 -13.888 1.00 86.31 81 ALA A CA 1
ATOM 666 C C . ALA A 1 81 ? 12.341 2.500 -13.936 1.00 86.31 81 ALA A C 1
ATOM 668 O O . ALA A 1 81 ? 13.038 2.685 -14.933 1.00 86.31 81 ALA A O 1
ATOM 669 N N . GLY A 1 82 ? 12.770 1.853 -12.853 1.00 80.25 82 GLY A N 1
ATOM 670 C CA . G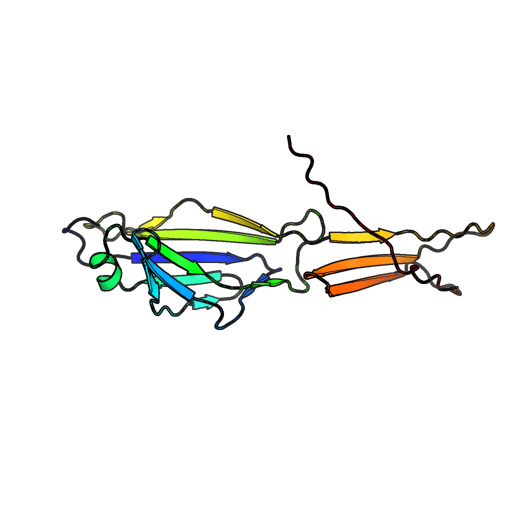LY A 1 82 ? 14.043 1.153 -12.814 1.00 80.25 82 GLY A CA 1
ATOM 671 C C . GLY A 1 82 ? 14.084 0.076 -13.898 1.00 80.25 82 GLY A C 1
ATOM 672 O O . GLY A 1 82 ? 13.092 -0.634 -14.124 1.00 80.25 82 GLY A O 1
ATOM 673 N N . VAL A 1 83 ? 15.233 -0.018 -14.572 1.00 75.50 83 VAL A N 1
ATOM 674 C CA . VAL A 1 83 ? 15.497 -0.960 -15.665 1.00 75.50 83 VAL A CA 1
ATOM 675 C C . VAL A 1 83 ? 16.465 -2.048 -15.211 1.00 75.50 83 VAL A C 1
ATOM 677 O O . VAL A 1 83 ? 17.423 -1.801 -14.473 1.00 75.50 83 VAL A O 1
ATOM 680 N N . ASN A 1 84 ? 16.236 -3.273 -15.682 1.00 73.50 84 ASN A N 1
ATOM 681 C CA . ASN A 1 84 ? 17.036 -4.460 -15.397 1.00 73.50 84 ASN A CA 1
ATOM 682 C C . ASN A 1 84 ? 17.068 -4.804 -13.901 1.00 73.50 84 ASN A C 1
ATOM 684 O O . ASN A 1 84 ? 16.107 -5.345 -13.361 1.00 73.50 84 ASN A O 1
ATOM 688 N N . PHE A 1 85 ? 18.189 -4.538 -13.230 1.00 78.12 85 PHE A N 1
ATOM 689 C CA . PHE A 1 85 ? 18.379 -4.875 -11.818 1.00 78.12 85 PHE A CA 1
ATOM 690 C C . PHE A 1 85 ? 17.937 -3.760 -10.868 1.00 78.12 85 PHE A C 1
ATOM 692 O O . PHE A 1 85 ? 17.946 -3.973 -9.654 1.00 78.12 85 PHE A O 1
ATOM 699 N N . ASP A 1 86 ? 17.546 -2.599 -11.401 1.00 78.56 86 ASP A N 1
ATOM 700 C CA . ASP A 1 86 ? 16.962 -1.528 -10.604 1.00 78.56 86 ASP A CA 1
ATOM 701 C C . ASP A 1 86 ? 15.465 -1.787 -10.396 1.00 78.56 86 ASP A C 1
ATOM 703 O O . ASP A 1 86 ? 14.674 -1.811 -11.338 1.00 78.56 86 ASP A O 1
ATOM 707 N N . ALA A 1 87 ? 15.090 -2.083 -9.153 1.00 84.94 87 ALA A N 1
ATOM 708 C CA . ALA A 1 87 ? 13.755 -2.559 -8.825 1.00 84.94 87 ALA A CA 1
ATOM 709 C C . ALA A 1 87 ? 12.771 -1.405 -8.613 1.00 84.94 87 ALA A C 1
ATOM 711 O O . ALA A 1 87 ? 13.045 -0.462 -7.872 1.00 84.94 87 ALA A O 1
ATOM 712 N N . ASN A 1 88 ? 11.560 -1.567 -9.135 1.00 89.50 88 ASN A N 1
ATOM 713 C CA . ASN A 1 88 ? 10.412 -0.727 -8.815 1.00 89.50 88 ASN A CA 1
ATOM 714 C C . ASN A 1 88 ? 9.726 -1.317 -7.580 1.00 89.50 88 ASN A C 1
ATOM 716 O O . ASN A 1 88 ? 9.106 -2.381 -7.643 1.00 89.50 88 ASN A O 1
ATOM 720 N N . ILE A 1 89 ? 9.924 -0.682 -6.426 1.00 95.00 89 ILE A N 1
ATOM 721 C CA . ILE A 1 89 ? 9.560 -1.243 -5.121 1.00 95.00 89 ILE A CA 1
ATOM 722 C C . ILE A 1 89 ? 8.251 -0.629 -4.636 1.00 95.00 89 ILE A C 1
ATOM 724 O O . ILE A 1 89 ? 8.097 0.591 -4.623 1.00 95.00 89 ILE A O 1
ATOM 728 N N . ASN A 1 90 ? 7.364 -1.483 -4.136 1.00 96.25 90 ASN A N 1
ATOM 729 C CA . ASN A 1 90 ? 6.199 -1.103 -3.349 1.00 96.25 90 ASN A CA 1
ATOM 730 C C . ASN A 1 90 ? 6.409 -1.518 -1.885 1.00 96.25 90 ASN A C 1
ATOM 732 O O . ASN A 1 90 ? 6.837 -2.652 -1.639 1.00 96.25 90 ASN A O 1
ATOM 736 N N . LYS A 1 91 ? 6.153 -0.627 -0.919 1.00 98.06 91 LYS A N 1
ATOM 737 C CA . LYS A 1 91 ? 6.387 -0.874 0.515 1.00 98.06 91 LYS A CA 1
ATOM 738 C C . LYS A 1 91 ? 5.146 -0.558 1.340 1.00 98.06 91 LYS A C 1
ATOM 740 O O . LYS A 1 91 ? 4.785 0.609 1.462 1.00 98.06 91 LYS A O 1
ATOM 745 N N . ALA A 1 92 ? 4.596 -1.561 2.015 1.00 98.19 92 ALA A N 1
ATOM 746 C CA . ALA A 1 92 ? 3.422 -1.404 2.865 1.00 98.19 92 ALA A CA 1
ATOM 747 C C . ALA A 1 92 ? 3.770 -1.518 4.356 1.00 98.19 92 ALA A C 1
ATOM 749 O O . ALA A 1 92 ? 4.584 -2.352 4.757 1.00 98.19 92 ALA A O 1
ATOM 750 N N . TYR A 1 93 ? 3.126 -0.713 5.200 1.00 98.50 93 TYR A N 1
ATOM 751 C CA . TYR A 1 93 ? 3.138 -0.892 6.654 1.00 98.50 93 TYR A CA 1
ATOM 752 C C . TYR A 1 93 ? 1.843 -0.386 7.300 1.00 98.50 93 TYR A C 1
ATOM 754 O O . TYR A 1 93 ? 1.123 0.450 6.753 1.00 98.50 93 TYR A O 1
ATOM 762 N N . LEU A 1 94 ? 1.556 -0.875 8.506 1.00 98.44 94 LEU A N 1
ATOM 763 C CA . LEU A 1 94 ? 0.411 -0.461 9.313 1.00 98.44 94 LEU A CA 1
ATOM 764 C C . LEU A 1 94 ? 0.882 0.419 10.473 1.00 98.44 94 LEU A C 1
ATOM 766 O O . LEU A 1 94 ? 1.748 0.014 11.246 1.00 98.44 94 LEU A O 1
ATOM 770 N N . GLU A 1 95 ? 0.261 1.582 10.649 1.00 98.38 95 GLU A N 1
ATOM 771 C CA . GLU A 1 95 ? 0.309 2.353 11.890 1.00 98.38 95 GLU A CA 1
ATOM 772 C C . GLU A 1 95 ? -0.951 2.091 12.721 1.00 98.38 95 GLU A C 1
ATOM 774 O O . GLU A 1 95 ? -2.076 2.226 12.233 1.00 98.38 95 GLU A O 1
ATOM 779 N N . TYR A 1 96 ? -0.777 1.737 13.993 1.00 97.75 96 TYR A N 1
ATOM 780 C CA . TYR A 1 96 ? -1.877 1.351 14.869 1.00 97.75 96 TYR A CA 1
ATOM 781 C C . TYR A 1 96 ? -1.671 1.846 16.301 1.00 97.75 96 TYR A C 1
ATOM 783 O O . TYR A 1 96 ? -0.545 1.927 16.790 1.00 97.75 96 TYR A O 1
ATOM 791 N N . SER A 1 97 ? -2.754 2.164 17.013 1.00 97.31 97 SER A N 1
ATOM 792 C CA . SER A 1 97 ? -2.670 2.476 18.447 1.00 97.31 97 SER A CA 1
ATOM 793 C C . SER A 1 97 ? -2.163 1.272 19.243 1.00 97.31 97 SER A C 1
ATOM 795 O O . SER A 1 97 ? -2.629 0.157 19.016 1.00 97.31 97 SER A O 1
ATOM 797 N N . ASN A 1 98 ? -1.249 1.486 20.190 1.00 95.44 98 ASN A N 1
ATOM 798 C CA . ASN A 1 98 ? -0.672 0.409 21.007 1.00 95.44 98 ASN A CA 1
ATOM 799 C C . ASN A 1 98 ? -0.778 0.638 22.524 1.00 95.44 98 ASN A C 1
ATOM 801 O O .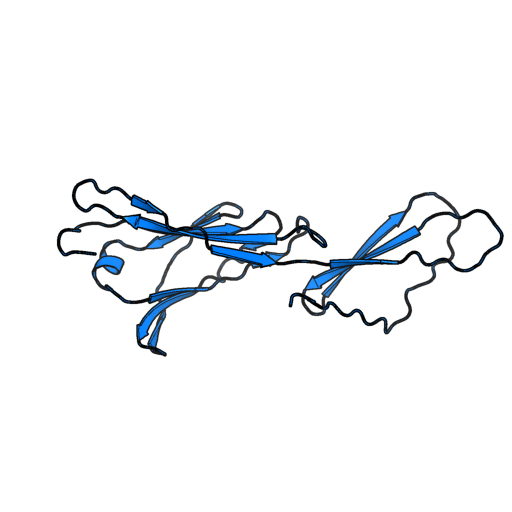 ASN A 1 98 ? -0.487 -0.279 23.291 1.00 95.44 98 ASN A O 1
ATOM 805 N N . ASN A 1 99 ? -1.228 1.817 22.963 1.00 93.62 99 ASN A N 1
ATOM 806 C CA . ASN A 1 99 ? -1.479 2.112 24.370 1.00 93.62 99 ASN A CA 1
ATOM 807 C C . ASN A 1 99 ? -2.804 2.888 24.547 1.00 93.62 99 ASN A C 1
ATOM 809 O O . ASN A 1 99 ? -2.926 4.000 24.021 1.00 93.62 99 ASN A O 1
ATOM 813 N N . PRO A 1 100 ? -3.789 2.356 25.300 1.00 88.94 100 PRO A N 1
ATOM 814 C CA . PRO A 1 100 ? -5.077 3.022 25.502 1.00 88.94 100 PRO A CA 1
ATOM 815 C C . PRO A 1 100 ? -4.999 4.243 26.430 1.00 88.94 100 PRO A C 1
ATOM 817 O O . PRO A 1 100 ? -5.888 5.090 26.379 1.00 88.94 100 PRO A O 1
ATOM 820 N N . ALA A 1 101 ? -3.960 4.352 27.266 1.00 88.81 101 ALA A N 1
ATOM 821 C CA . ALA A 1 101 ? -3.813 5.429 28.247 1.00 88.81 101 ALA A CA 1
ATOM 822 C C . ALA A 1 101 ? -3.148 6.685 27.666 1.00 88.81 101 ALA A C 1
ATOM 824 O O . ALA A 1 101 ? -3.508 7.799 28.038 1.00 88.81 101 ALA A O 1
ATOM 825 N N . SER A 1 102 ? -2.180 6.515 26.762 1.00 87.38 102 SER A N 1
ATOM 826 C CA . SER A 1 102 ? -1.431 7.630 26.164 1.00 87.38 102 SER A CA 1
ATOM 827 C C . SER A 1 102 ? -1.905 8.008 24.760 1.00 87.38 102 SER A C 1
ATOM 829 O O . SER A 1 102 ? -1.539 9.071 24.265 1.00 87.38 102 SER A O 1
ATOM 831 N N . GLY A 1 103 ? -2.677 7.142 24.093 1.00 82.75 103 GLY A N 1
ATOM 832 C CA . GLY A 1 103 ? -3.043 7.319 22.686 1.00 82.75 103 GLY A CA 1
ATOM 833 C C . GLY A 1 103 ? -1.868 7.148 21.716 1.00 82.75 103 GLY A C 1
ATOM 834 O O . GLY A 1 103 ? -1.990 7.534 20.554 1.00 82.75 103 GLY A O 1
ATOM 835 N N . SER A 1 104 ? -0.739 6.585 22.167 1.00 93.56 104 SER A N 1
ATOM 836 C CA . SER A 1 104 ? 0.428 6.354 21.312 1.00 93.56 104 SER A CA 1
ATOM 837 C C . SER A 1 104 ? 0.145 5.337 20.208 1.00 93.56 104 SER A C 1
ATOM 839 O O . SER A 1 104 ? -0.696 4.439 20.350 1.00 93.56 104 SER A O 1
ATOM 841 N N . THR A 1 105 ? 0.890 5.471 19.112 1.00 97.12 105 THR A N 1
ATOM 842 C CA . THR A 1 105 ? 0.876 4.543 17.984 1.00 97.12 105 THR A CA 1
ATOM 843 C C . THR A 1 105 ? 2.203 3.800 17.857 1.00 97.12 105 THR A C 1
ATOM 845 O O . THR A 1 105 ? 3.244 4.239 18.348 1.00 97.12 105 THR A O 1
ATOM 848 N N . ALA A 1 106 ? 2.147 2.642 17.209 1.00 97.50 106 ALA A N 1
ATOM 849 C CA . ALA A 1 106 ? 3.291 1.883 16.733 1.00 97.50 106 ALA A CA 1
ATOM 850 C C . ALA A 1 106 ? 3.126 1.606 15.237 1.00 97.50 106 ALA A C 1
ATOM 852 O O . ALA A 1 106 ? 2.025 1.719 14.694 1.00 97.50 106 ALA A O 1
ATOM 853 N N . LYS A 1 107 ? 4.223 1.222 14.585 1.00 98.25 107 LYS A N 1
ATOM 854 C CA . LYS A 1 107 ? 4.233 0.777 13.192 1.00 98.25 107 LYS A CA 1
ATOM 855 C C . LYS A 1 107 ? 4.656 -0.684 13.118 1.00 98.25 107 LYS A C 1
ATOM 857 O O . LYS A 1 107 ? 5.500 -1.116 13.904 1.00 98.25 107 LYS A O 1
ATOM 862 N N . THR A 1 108 ? 4.073 -1.439 12.196 1.00 98.00 108 THR A N 1
ATOM 863 C CA . THR A 1 108 ? 4.588 -2.768 11.842 1.00 98.00 108 THR A CA 1
ATOM 864 C C . THR A 1 108 ? 5.923 -2.648 11.108 1.00 98.00 108 THR A C 1
ATOM 866 O O . THR A 1 108 ? 6.329 -1.558 10.700 1.00 98.00 108 THR A O 1
ATOM 869 N N . GLY A 1 109 ? 6.590 -3.786 10.900 1.00 96.81 109 GLY A N 1
ATOM 870 C CA . GLY A 1 109 ? 7.620 -3.872 9.869 1.00 96.81 109 GLY A CA 1
ATOM 871 C C . GLY A 1 109 ? 7.047 -3.564 8.482 1.00 96.81 109 GLY A C 1
ATOM 872 O O . GLY A 1 109 ? 5.833 -3.642 8.272 1.00 96.81 109 GLY A O 1
ATOM 873 N N . GLU A 1 110 ? 7.938 -3.205 7.564 1.00 97.00 110 GLU A N 1
ATOM 874 C CA . GLU A 1 110 ? 7.609 -2.997 6.155 1.00 97.00 110 GLU A CA 1
ATOM 875 C C . GLU A 1 110 ? 7.518 -4.345 5.434 1.00 97.00 110 GLU A C 1
ATOM 877 O O . GLU A 1 110 ? 8.435 -5.162 5.552 1.00 97.00 110 GLU A O 1
ATOM 882 N N . ASP A 1 111 ? 6.464 -4.538 4.647 1.00 96.12 111 ASP A N 1
ATOM 883 C CA . ASP A 1 111 ? 6.376 -5.602 3.645 1.00 96.12 111 ASP A CA 1
ATOM 884 C C . ASP A 1 111 ? 6.672 -5.030 2.252 1.00 96.12 111 ASP A C 1
ATOM 886 O O . ASP A 1 111 ? 6.301 -3.887 1.963 1.00 96.12 111 ASP A O 1
ATOM 890 N N . LYS A 1 112 ? 7.398 -5.774 1.410 1.00 94.88 112 LYS A N 1
ATOM 891 C CA . LYS A 1 112 ? 7.971 -5.253 0.157 1.00 94.88 112 LYS A CA 1
ATOM 892 C C . LYS A 1 112 ? 7.711 -6.172 -1.019 1.00 94.88 112 LYS A C 1
ATOM 894 O O . LYS A 1 112 ? 8.058 -7.350 -0.988 1.00 94.88 112 LYS A O 1
ATOM 899 N N . VAL A 1 113 ? 7.222 -5.579 -2.101 1.00 89.56 113 VAL A N 1
ATOM 900 C CA . VAL A 1 113 ? 7.108 -6.223 -3.412 1.00 89.56 113 VAL A CA 1
ATOM 901 C C . VAL A 1 113 ? 8.050 -5.526 -4.388 1.00 89.56 113 VAL A C 1
ATOM 903 O O . VAL A 1 113 ? 8.209 -4.306 -4.349 1.00 89.56 113 VAL A O 1
ATOM 906 N N . TYR A 1 114 ? 8.684 -6.317 -5.252 1.00 88.69 114 TYR A N 1
ATOM 907 C CA . TYR A 1 114 ? 9.658 -5.860 -6.239 1.00 88.69 114 TYR A CA 1
ATOM 908 C C . TYR A 1 114 ? 9.132 -6.146 -7.645 1.00 88.69 114 TYR A C 1
ATOM 910 O O . TYR A 1 114 ? 8.821 -7.295 -7.966 1.00 88.69 114 TYR A O 1
ATOM 918 N N . VAL A 1 115 ? 9.065 -5.111 -8.477 1.00 82.88 115 VAL A N 1
ATOM 919 C CA . VAL A 1 115 ? 8.699 -5.195 -9.894 1.00 82.88 115 VAL A CA 1
ATOM 920 C C . VAL A 1 115 ? 9.920 -4.829 -10.734 1.00 82.88 115 VAL A C 1
ATOM 922 O O . VAL A 1 115 ? 10.554 -3.800 -10.507 1.00 82.88 115 VAL A O 1
ATOM 925 N N . TYR A 1 116 ? 10.258 -5.666 -11.710 1.00 77.19 116 TYR A N 1
ATOM 926 C CA . TYR A 1 116 ? 11.423 -5.476 -12.575 1.00 77.19 116 TYR A CA 1
ATOM 927 C C . TYR A 1 116 ? 10.989 -5.289 -14.023 1.00 77.19 116 TYR A C 1
ATOM 929 O O . TYR A 1 116 ? 10.093 -5.990 -14.497 1.00 77.19 116 TYR A O 1
ATOM 937 N N . THR A 1 117 ? 11.666 -4.383 -14.723 1.00 71.81 117 THR A N 1
ATOM 938 C CA . THR A 1 117 ? 11.617 -4.294 -16.185 1.00 71.81 117 THR A CA 1
ATOM 939 C C . THR A 1 117 ? 12.926 -4.777 -16.784 1.00 71.81 117 THR A C 1
ATOM 941 O O . THR A 1 117 ? 13.931 -4.887 -16.084 1.00 71.81 117 THR A O 1
ATOM 944 N N . PHE A 1 118 ? 12.924 -5.073 -18.081 1.00 67.00 118 PHE A N 1
ATOM 945 C CA . PHE A 1 118 ? 14.119 -5.537 -18.776 1.00 67.00 118 PHE A CA 1
ATOM 946 C C . PHE A 1 118 ? 14.267 -4.801 -20.100 1.00 67.00 118 PHE A C 1
ATOM 948 O O . PHE A 1 118 ? 13.324 -4.753 -20.898 1.00 67.00 118 PHE A O 1
ATOM 955 N N . GLY A 1 119 ? 15.462 -4.250 -20.292 1.00 65.25 119 GLY A N 1
ATOM 956 C CA . GLY A 1 119 ? 15.952 -3.742 -21.561 1.00 65.25 119 GLY A CA 1
ATOM 957 C C . GLY A 1 119 ? 16.837 -4.799 -22.211 1.00 65.25 119 GLY A C 1
ATOM 958 O O . GLY A 1 119 ? 17.712 -5.370 -21.557 1.00 65.25 119 GLY A O 1
ATOM 959 N N . ILE A 1 120 ? 16.598 -5.106 -23.481 1.00 64.81 120 ILE A N 1
ATOM 960 C CA . ILE A 1 120 ? 17.445 -6.012 -24.256 1.00 64.81 120 ILE A CA 1
ATOM 961 C C . ILE A 1 120 ? 18.067 -5.217 -25.389 1.00 64.81 120 ILE A C 1
ATOM 963 O O . ILE A 1 120 ? 17.363 -4.764 -26.287 1.00 64.81 120 ILE A O 1
ATOM 967 N N . ASP A 1 121 ? 19.387 -5.088 -25.348 1.00 58.00 121 ASP A N 1
ATOM 968 C CA . ASP A 1 121 ? 20.176 -4.460 -26.400 1.00 58.00 121 ASP A CA 1
ATOM 969 C C . ASP A 1 121 ? 20.976 -5.516 -27.171 1.00 58.00 121 ASP A C 1
ATOM 971 O O . ASP A 1 121 ? 21.444 -6.513 -26.610 1.00 58.00 121 ASP A O 1
ATOM 975 N N . SER A 1 122 ? 21.126 -5.305 -28.475 1.00 51.47 122 SER A N 1
ATOM 976 C CA . SER A 1 122 ? 21.942 -6.146 -29.341 1.00 51.47 122 SER A CA 1
ATOM 977 C C . SER A 1 122 ? 22.799 -5.279 -30.248 1.00 51.47 122 SER A C 1
ATOM 979 O O . SER A 1 122 ? 22.294 -4.568 -31.115 1.00 51.47 122 SER A O 1
ATOM 981 N N . ASN A 1 123 ? 24.116 -5.454 -30.148 1.00 49.25 123 ASN A N 1
ATOM 982 C CA . ASN A 1 123 ? 25.043 -4.977 -31.166 1.00 49.25 123 ASN A CA 1
ATOM 983 C C . ASN A 1 123 ? 24.860 -5.805 -32.449 1.00 49.25 123 ASN A C 1
ATOM 985 O O . ASN A 1 123 ? 25.383 -6.917 -32.563 1.00 49.25 123 ASN A O 1
ATOM 989 N N . LEU A 1 124 ? 24.104 -5.289 -33.423 1.00 51.16 124 LEU A N 1
ATOM 990 C CA . LEU A 1 124 ? 23.997 -5.909 -34.746 1.00 51.16 124 LEU A CA 1
ATOM 991 C C . LEU A 1 124 ? 25.255 -5.583 -35.567 1.00 51.16 124 LEU A C 1
ATOM 993 O O . LEU A 1 124 ? 25.301 -4.618 -36.325 1.00 51.16 124 LEU A O 1
ATOM 997 N N . PHE A 1 125 ? 26.301 -6.394 -35.426 1.00 44.72 125 PHE A N 1
ATOM 998 C CA . PHE A 1 125 ? 27.472 -6.306 -36.296 1.00 44.72 125 PHE A CA 1
ATOM 999 C C . PHE A 1 125 ? 27.294 -7.212 -37.523 1.00 44.72 125 PHE A C 1
ATOM 1001 O O . PHE A 1 125 ? 27.342 -8.438 -37.419 1.00 44.72 125 PHE A O 1
ATOM 1008 N N . GLY A 1 126 ? 27.131 -6.623 -38.710 1.00 43.69 126 GLY A N 1
ATOM 1009 C CA . GLY A 1 126 ? 27.350 -7.317 -39.984 1.00 43.69 126 GLY A CA 1
ATOM 1010 C C . GLY A 1 126 ? 28.824 -7.222 -40.379 1.00 43.69 126 GLY A C 1
ATOM 1011 O O . GLY A 1 126 ? 29.368 -6.126 -40.382 1.00 43.69 126 GLY A O 1
ATOM 1012 N N . LYS A 1 127 ? 29.502 -8.336 -40.696 1.00 39.94 127 LYS A N 1
ATOM 1013 C CA . LYS A 1 127 ? 30.932 -8.323 -41.079 1.00 39.94 127 LYS A CA 1
ATOM 1014 C C . LYS A 1 127 ? 31.194 -7.333 -42.232 1.00 39.94 127 LYS A C 1
ATOM 1016 O O . LYS A 1 127 ? 30.767 -7.592 -43.352 1.00 39.94 127 LYS A O 1
ATOM 1021 N N . SER A 1 128 ? 31.958 -6.271 -41.974 1.00 44.56 128 SER A N 1
ATOM 1022 C CA . SER A 1 128 ? 32.572 -5.409 -42.994 1.00 44.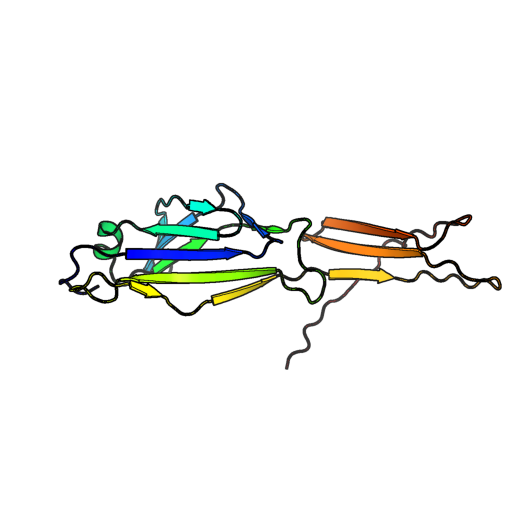56 128 SER A CA 1
ATOM 1023 C C . SER A 1 128 ? 34.012 -5.066 -42.597 1.00 44.56 128 SER A C 1
ATOM 1025 O O . SER A 1 128 ? 34.353 -5.034 -41.416 1.00 44.56 128 SER A O 1
ATOM 1027 N N . THR A 1 129 ? 34.876 -4.870 -43.590 1.00 44.38 129 THR A N 1
ATOM 1028 C CA . THR A 1 129 ? 36.329 -4.671 -43.454 1.00 44.38 129 THR A CA 1
ATOM 1029 C C . THR A 1 129 ? 36.749 -3.236 -43.111 1.00 44.38 129 THR A C 1
ATOM 1031 O O . THR A 1 129 ? 37.946 -2.963 -43.050 1.00 44.38 129 THR A O 1
ATOM 1034 N N . GLU A 1 130 ? 35.811 -2.317 -42.873 1.00 50.34 130 GLU A N 1
ATOM 1035 C CA . GLU A 1 130 ? 36.099 -0.897 -42.623 1.00 50.34 130 GLU A CA 1
ATOM 1036 C C . GLU A 1 130 ? 35.563 -0.436 -41.255 1.00 50.34 130 GLU A C 1
ATOM 1038 O O . GLU A 1 130 ? 34.571 -0.963 -40.759 1.00 50.34 130 GLU A O 1
ATOM 1043 N N . LYS A 1 131 ? 36.293 0.495 -40.616 1.00 47.31 131 LYS A N 1
ATOM 1044 C CA . LYS A 1 131 ? 36.137 0.963 -39.221 1.00 47.31 131 LYS A CA 1
ATOM 1045 C C . LYS A 1 131 ? 34.671 1.178 -38.797 1.00 47.31 131 LYS A C 1
ATOM 1047 O O . LYS A 1 131 ? 33.906 1.825 -39.498 1.00 47.31 131 LYS A O 1
ATOM 1052 N N . TRP A 1 132 ? 34.335 0.668 -37.611 1.00 51.81 132 TRP A N 1
ATOM 1053 C CA . TRP A 1 132 ? 32.979 0.578 -37.065 1.00 51.81 132 TRP A CA 1
ATOM 1054 C C . TRP A 1 132 ? 32.461 1.880 -36.441 1.00 51.81 132 TRP A C 1
ATOM 1056 O O . TRP A 1 132 ? 33.154 2.478 -35.623 1.00 51.81 132 TRP A O 1
ATOM 1066 N N . ASN A 1 133 ? 31.201 2.210 -36.748 1.00 48.56 133 ASN A N 1
ATOM 1067 C CA . ASN A 1 133 ? 30.335 3.095 -35.963 1.00 48.56 133 ASN A CA 1
ATOM 1068 C C . ASN A 1 133 ? 29.399 2.223 -35.098 1.00 48.56 133 ASN A C 1
ATOM 1070 O O . ASN A 1 133 ? 28.850 1.237 -35.595 1.00 48.56 133 ASN A O 1
ATOM 1074 N N . GLU A 1 134 ? 29.203 2.571 -33.825 1.00 50.03 134 GLU A N 1
ATOM 1075 C CA . GLU A 1 134 ? 28.333 1.842 -32.887 1.00 50.03 134 GLU A CA 1
ATOM 1076 C C . GLU A 1 134 ? 26.887 2.373 -32.960 1.00 50.03 134 GLU A C 1
ATOM 1078 O O . GLU A 1 134 ? 26.635 3.538 -32.641 1.00 50.03 134 GLU A O 1
ATOM 1083 N N . LYS A 1 135 ? 25.924 1.526 -33.355 1.00 46.69 135 LYS A N 1
ATOM 1084 C CA . LYS A 1 135 ? 24.485 1.788 -33.172 1.00 46.69 135 LYS A CA 1
ATOM 1085 C C . LYS A 1 135 ? 23.880 0.668 -32.332 1.00 46.69 135 LYS A C 1
ATOM 1087 O O . LYS A 1 135 ? 23.927 -0.494 -32.734 1.00 46.69 135 LYS A O 1
ATOM 1092 N N . THR A 1 136 ? 23.317 1.034 -31.188 1.00 45.81 136 THR A N 1
ATOM 1093 C CA . THR A 1 136 ? 22.615 0.121 -30.284 1.00 45.81 136 THR A CA 1
ATOM 1094 C C . THR A 1 136 ? 21.109 0.354 -30.355 1.00 45.81 136 THR A C 1
ATOM 1096 O O . THR A 1 136 ? 20.648 1.468 -30.635 1.00 45.81 136 THR A O 1
ATOM 1099 N N . LYS A 1 137 ? 20.328 -0.711 -30.155 1.00 46.69 137 LYS A N 1
ATOM 1100 C CA . LYS A 1 137 ? 18.862 -0.653 -30.099 1.00 46.69 137 LYS A CA 1
ATOM 1101 C C . LYS A 1 137 ? 18.407 -1.435 -28.884 1.00 46.69 137 LYS A C 1
ATOM 1103 O O . LYS A 1 137 ? 18.548 -2.654 -28.857 1.00 46.69 137 LYS A O 1
ATOM 1108 N N . GLU A 1 138 ? 17.806 -0.737 -27.935 1.00 47.72 138 GLU A N 1
ATOM 1109 C CA . GLU A 1 138 ? 17.283 -1.332 -26.715 1.00 47.72 138 GLU A CA 1
ATOM 1110 C C . GLU A 1 138 ? 15.772 -1.553 -26.848 1.00 47.72 138 GLU A C 1
ATOM 1112 O O . GLU A 1 138 ? 15.010 -0.631 -27.151 1.00 47.72 138 GLU A O 1
ATOM 1117 N N . LEU A 1 139 ? 15.334 -2.793 -26.640 1.00 47.38 139 LEU A N 1
ATOM 1118 C CA . LEU A 1 139 ? 13.927 -3.149 -26.500 1.00 47.38 139 LEU A CA 1
ATOM 1119 C C . LEU A 1 139 ? 13.576 -3.182 -25.014 1.00 47.38 139 LEU A C 1
ATOM 1121 O O . LEU A 1 139 ? 14.086 -4.032 -24.285 1.00 47.38 139 LEU A O 1
ATOM 1125 N N . ILE A 1 140 ? 12.679 -2.303 -24.579 1.00 54.91 140 ILE A N 1
ATOM 1126 C CA . ILE A 1 140 ? 12.217 -2.229 -23.192 1.00 54.91 140 ILE A CA 1
ATOM 1127 C C . ILE A 1 140 ? 10.826 -2.856 -23.118 1.00 54.91 140 ILE A C 1
ATOM 1129 O O . ILE A 1 140 ? 9.882 -2.389 -23.764 1.00 54.91 140 ILE A O 1
ATOM 1133 N N . LYS A 1 141 ? 10.685 -3.929 -22.333 1.00 48.56 141 LYS A N 1
ATOM 1134 C CA . LYS A 1 141 ? 9.366 -4.500 -22.029 1.00 48.56 141 LYS A CA 1
ATOM 1135 C C . LYS A 1 141 ? 8.698 -3.676 -20.927 1.00 48.56 141 LYS A C 1
ATOM 1137 O O . LYS A 1 141 ? 9.232 -3.605 -19.821 1.00 48.56 141 LYS A O 1
ATOM 1142 N N . VAL A 1 142 ? 7.528 -3.112 -21.231 1.00 55.41 142 VAL A N 1
ATOM 1143 C CA . VAL A 1 142 ? 6.769 -2.238 -20.316 1.00 55.41 142 VAL A CA 1
ATOM 1144 C C . VAL A 1 142 ? 5.600 -2.997 -19.679 1.00 55.41 142 VAL A C 1
ATOM 1146 O O . VAL A 1 142 ? 5.475 -3.005 -18.458 1.00 55.41 142 VAL A O 1
ATOM 1149 N N . GLU A 1 143 ? 4.803 -3.713 -20.482 1.00 50.59 143 GLU A N 1
ATOM 1150 C CA . GLU A 1 143 ? 3.678 -4.551 -20.030 1.00 50.59 143 GLU A CA 1
ATOM 1151 C C . GLU A 1 143 ? 3.655 -5.907 -20.776 1.00 50.59 143 GLU A C 1
ATOM 1153 O O . GLU A 1 143 ? 4.513 -6.209 -21.615 1.00 50.59 143 GLU A O 1
ATOM 1158 N N . GLU A 1 144 ? 2.714 -6.795 -20.444 1.00 49.12 144 GLU A N 1
ATOM 1159 C CA . GLU A 1 144 ? 2.548 -8.065 -21.159 1.00 49.12 144 GLU A CA 1
ATOM 1160 C C . GLU A 1 144 ? 2.024 -7.819 -22.583 1.00 49.12 144 GLU A C 1
ATOM 1162 O O . GLU A 1 144 ? 0.856 -7.515 -22.786 1.00 49.12 144 GLU A O 1
ATOM 1167 N N . GLY A 1 145 ? 2.910 -7.945 -23.576 1.00 49.38 145 GLY A N 1
ATOM 1168 C CA . GLY A 1 145 ? 2.585 -7.740 -24.9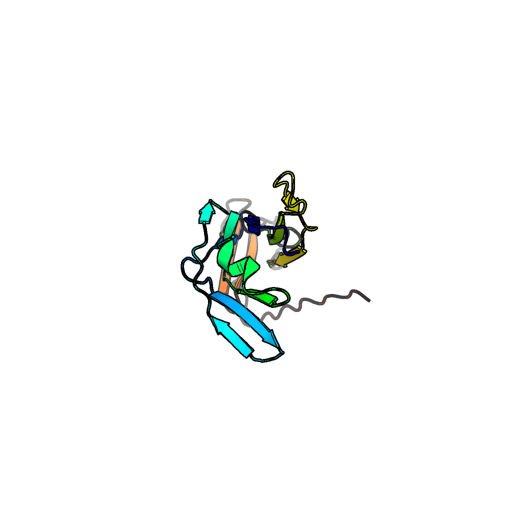92 1.00 49.38 145 GLY A CA 1
ATOM 1169 C C . GLY A 1 145 ? 2.853 -6.325 -25.518 1.00 49.38 145 GLY A C 1
ATOM 1170 O O . GLY A 1 145 ? 2.780 -6.130 -26.730 1.00 49.38 145 GLY A O 1
ATOM 1171 N N . GLU A 1 146 ? 3.229 -5.371 -24.658 1.00 46.81 146 GLU A N 1
ATOM 1172 C CA . GLU A 1 146 ? 3.629 -4.014 -25.059 1.00 46.81 146 GLU A CA 1
ATOM 1173 C C . GLU A 1 146 ? 5.136 -3.769 -24.871 1.00 46.81 146 GLU A C 1
ATOM 1175 O O . GLU A 1 146 ? 5.733 -4.109 -23.842 1.00 46.81 146 GLU A O 1
ATOM 1180 N N . TYR A 1 147 ? 5.751 -3.139 -25.876 1.00 53.00 147 TYR A N 1
ATOM 1181 C CA . TYR A 1 147 ? 7.194 -2.909 -25.962 1.00 53.00 147 TYR A CA 1
ATOM 1182 C C . TYR A 1 147 ? 7.487 -1.476 -26.415 1.00 53.00 147 TYR A C 1
ATOM 1184 O O . TYR A 1 147 ? 6.797 -0.946 -27.288 1.00 53.00 147 TYR A O 1
ATOM 1192 N N . GLN A 1 148 ? 8.542 -0.874 -25.867 1.00 54.91 148 GLN A N 1
ATOM 1193 C CA . GLN A 1 148 ? 9.096 0.400 -26.331 1.00 54.91 148 GLN A CA 1
ATOM 1194 C C . GLN A 1 148 ? 10.508 0.205 -26.894 1.00 54.91 148 GLN A C 1
ATOM 1196 O O . GLN A 1 148 ? 11.243 -0.685 -26.466 1.00 54.91 148 GLN A O 1
ATOM 1201 N N . TRP A 1 149 ? 10.883 1.049 -27.858 1.00 47.69 149 TRP A N 1
ATOM 1202 C CA . TRP A 1 149 ? 12.205 1.046 -28.487 1.00 47.69 149 TRP A CA 1
ATOM 1203 C C . TRP A 1 149 ? 12.991 2.293 -28.083 1.00 47.69 149 TRP A C 1
ATOM 1205 O O . TRP A 1 149 ? 12.533 3.410 -28.327 1.00 47.69 149 TRP A O 1
ATOM 1215 N N . GLY A 1 150 ? 14.183 2.102 -27.519 1.00 50.66 150 GLY A N 1
ATOM 1216 C CA . GLY A 1 150 ? 15.190 3.148 -27.347 1.00 50.66 150 GLY A CA 1
ATOM 1217 C C . GLY A 1 150 ? 16.280 3.021 -28.413 1.00 50.66 150 GLY A C 1
ATOM 1218 O O . GLY A 1 150 ? 16.851 1.945 -28.591 1.00 50.66 150 GLY A O 1
ATOM 1219 N N . GLU A 1 151 ? 16.587 4.104 -29.133 1.00 54.75 151 GLU A N 1
ATOM 1220 C CA . GLU A 1 151 ? 17.750 4.164 -30.032 1.00 54.75 151 GLU A CA 1
ATOM 1221 C C . GLU A 1 151 ? 18.810 5.092 -29.434 1.00 54.75 151 GLU A C 1
ATOM 1223 O O . GLU A 1 151 ? 18.511 6.234 -29.089 1.00 54.75 151 GLU A O 1
ATOM 1228 N N . THR A 1 152 ? 20.055 4.618 -29.340 1.00 49.03 152 THR A N 1
ATOM 1229 C CA . THR A 1 152 ? 21.202 5.470 -28.998 1.00 49.03 152 THR A CA 1
ATOM 1230 C C . THR A 1 152 ? 22.181 5.464 -30.170 1.00 49.03 152 THR A C 1
ATOM 1232 O O . THR A 1 152 ? 22.635 4.409 -30.613 1.00 49.03 152 THR A O 1
ATOM 1235 N N . GLU A 1 153 ? 22.499 6.649 -30.694 1.00 52.28 153 GLU A N 1
ATOM 1236 C CA . GLU A 1 153 ? 23.457 6.836 -31.790 1.00 52.28 153 GLU A CA 1
ATOM 1237 C C . GLU A 1 153 ? 24.745 7.452 -31.244 1.00 52.28 153 GLU A C 1
ATOM 1239 O O . GLU A 1 153 ? 24.708 8.512 -30.617 1.00 52.28 153 GLU A O 1
ATOM 1244 N N . LYS A 1 154 ? 25.888 6.792 -31.470 1.00 45.66 154 LYS A N 1
ATOM 1245 C CA . LYS A 1 154 ? 27.183 7.273 -30.970 1.00 45.66 154 LYS A CA 1
ATOM 1246 C C . LYS A 1 154 ? 28.064 7.981 -31.998 1.00 45.66 154 LYS A C 1
ATOM 1248 O O . LYS A 1 154 ? 29.047 8.564 -31.570 1.00 45.66 154 LYS A O 1
ATOM 1253 N N . GLU A 1 155 ? 27.722 8.020 -33.290 1.00 45.56 155 GLU A N 1
ATOM 1254 C CA . GLU A 1 155 ? 28.415 8.868 -34.281 1.00 45.56 155 GLU A CA 1
ATOM 1255 C C . GLU A 1 155 ? 27.663 8.964 -35.627 1.00 45.56 155 GLU A C 1
ATOM 1257 O O . GLU A 1 155 ? 26.930 8.054 -36.013 1.00 45.56 155 GLU A O 1
ATOM 1262 N N . SER A 1 156 ? 27.848 10.084 -36.341 1.00 39.44 156 SER A N 1
ATOM 1263 C CA . SER A 1 156 ? 27.133 10.441 -37.578 1.00 39.44 156 SER A CA 1
ATOM 1264 C C . SER A 1 156 ? 27.824 9.864 -38.822 1.00 39.44 156 SER A C 1
ATOM 1266 O O . SER A 1 156 ? 28.921 10.286 -39.188 1.00 39.44 156 SER A O 1
ATOM 1268 N N . GLY A 1 157 ? 27.181 8.899 -39.485 1.00 43.75 157 GLY A N 1
ATOM 1269 C CA . GLY A 1 157 ? 27.622 8.291 -40.745 1.00 43.75 157 GLY A CA 1
ATOM 1270 C C . GLY A 1 157 ? 26.437 7.761 -41.563 1.00 43.75 157 GLY A C 1
ATOM 1271 O O . GLY A 1 157 ? 25.308 7.753 -41.089 1.00 43.75 157 GLY A O 1
ATOM 1272 N N . ILE A 1 158 ? 26.660 7.340 -42.813 1.00 41.88 158 ILE A N 1
ATOM 1273 C CA . ILE A 1 158 ? 25.591 6.799 -43.676 1.00 41.88 158 ILE A CA 1
ATOM 1274 C C . ILE A 1 158 ? 25.218 5.389 -43.193 1.00 41.88 158 ILE A C 1
ATOM 1276 O O . ILE A 1 158 ? 26.034 4.471 -43.253 1.00 41.88 158 ILE A O 1
ATOM 1280 N N . PHE A 1 159 ? 23.980 5.219 -42.724 1.00 43.59 159 PHE A N 1
ATOM 1281 C CA . PHE A 1 159 ? 23.475 3.964 -42.165 1.00 43.59 159 PHE A CA 1
ATOM 1282 C C . PHE A 1 159 ? 22.796 3.087 -43.226 1.00 43.59 159 PHE A C 1
ATOM 1284 O O . PHE A 1 159 ? 21.984 3.565 -44.016 1.00 43.59 159 PHE A O 1
ATOM 1291 N N . THR A 1 160 ? 23.052 1.778 -43.180 1.00 40.28 160 THR A N 1
ATOM 1292 C CA . THR A 1 160 ? 22.109 0.768 -43.683 1.00 40.28 160 THR A CA 1
ATOM 1293 C C . THR A 1 160 ? 21.410 0.153 -42.477 1.00 40.28 160 THR A C 1
ATOM 1295 O O . THR A 1 160 ? 22.031 -0.480 -41.629 1.00 40.28 160 THR A O 1
ATOM 1298 N N . THR A 1 161 ? 20.113 0.404 -42.346 1.00 39.84 161 THR A N 1
ATOM 1299 C CA . THR A 1 161 ? 19.290 -0.137 -41.265 1.00 39.84 161 THR A CA 1
ATOM 1300 C C . THR A 1 161 ? 19.067 -1.629 -41.495 1.00 39.84 161 THR A C 1
ATOM 1302 O O . THR A 1 161 ? 18.321 -2.017 -42.389 1.00 39.84 161 THR A O 1
ATOM 1305 N N . THR A 1 162 ? 19.669 -2.484 -40.672 1.00 45.66 162 THR A N 1
ATOM 1306 C CA . THR A 1 162 ? 19.186 -3.859 -40.492 1.00 45.66 162 THR A CA 1
ATOM 1307 C C . THR A 1 162 ? 18.095 -3.838 -39.431 1.00 45.66 162 THR A C 1
ATOM 1309 O O . THR A 1 162 ? 18.359 -3.582 -38.256 1.00 45.66 162 THR A O 1
ATOM 1312 N N . THR A 1 163 ? 16.848 -4.040 -39.843 1.00 44.59 163 THR A N 1
ATOM 1313 C CA . THR A 1 163 ? 15.732 -4.289 -38.928 1.00 44.59 163 THR A CA 1
ATOM 1314 C C . THR A 1 163 ? 15.939 -5.620 -38.206 1.00 44.59 163 THR A C 1
ATOM 1316 O O . THR A 1 163 ? 16.462 -6.574 -38.782 1.00 44.59 163 THR A O 1
ATOM 1319 N N . ALA A 1 164 ? 15.524 -5.692 -36.939 1.00 48.03 164 ALA A N 1
ATOM 1320 C CA . ALA A 1 164 ? 15.394 -6.973 -36.257 1.00 48.03 164 ALA A CA 1
ATOM 1321 C C . ALA A 1 164 ? 14.407 -7.847 -37.049 1.00 48.03 164 ALA A C 1
ATOM 1323 O O . ALA A 1 164 ? 13.334 -7.378 -37.431 1.00 48.03 164 ALA A O 1
ATOM 1324 N N . LEU A 1 165 ? 14.787 -9.093 -37.335 1.00 48.34 165 LEU A N 1
ATOM 1325 C CA . LEU A 1 165 ? 13.880 -10.064 -37.940 1.00 48.34 165 LEU A CA 1
ATOM 1326 C C . LEU A 1 165 ? 12.810 -10.453 -36.908 1.00 48.34 165 LEU A C 1
ATOM 1328 O O . LEU A 1 165 ? 13.120 -10.608 -35.725 1.00 48.34 165 LEU A O 1
ATOM 1332 N N . GLU A 1 166 ? 11.560 -10.611 -37.347 1.00 50.03 166 GLU A N 1
ATOM 1333 C CA . GLU A 1 166 ? 10.490 -11.148 -36.498 1.00 50.03 166 GLU A CA 1
ATOM 1334 C C . GLU A 1 166 ? 10.870 -12.536 -35.948 1.00 50.03 166 GLU A C 1
ATOM 1336 O O . GLU A 1 166 ? 11.478 -13.349 -36.645 1.00 50.03 166 GLU A O 1
ATOM 1341 N N . GLY A 1 167 ? 10.489 -12.820 -34.696 1.00 50.25 167 GLY A N 1
ATOM 1342 C CA . GLY A 1 167 ? 10.594 -14.162 -34.102 1.00 50.25 167 GLY A CA 1
ATOM 1343 C C . GLY A 1 167 ? 11.689 -14.369 -33.049 1.00 50.25 167 GLY A C 1
ATOM 1344 O O . GLY A 1 167 ? 11.856 -15.492 -32.568 1.00 50.25 167 GLY A O 1
ATOM 1345 N N . ALA A 1 168 ? 12.422 -13.329 -32.640 1.00 54.91 168 ALA A N 1
ATOM 1346 C CA . ALA A 1 168 ? 13.333 -13.444 -31.500 1.00 54.91 168 ALA A CA 1
ATOM 1347 C C . ALA A 1 168 ? 12.551 -13.786 -30.215 1.00 54.91 168 ALA A C 1
ATOM 1349 O O . ALA A 1 168 ? 11.619 -13.080 -29.837 1.00 54.91 168 ALA A O 1
ATOM 1350 N N . THR A 1 169 ? 12.929 -14.878 -29.546 1.00 53.06 169 THR A N 1
ATOM 1351 C CA . THR A 1 169 ? 12.334 -15.316 -28.274 1.00 53.06 169 THR A CA 1
ATOM 1352 C C . THR A 1 169 ? 13.358 -15.149 -27.158 1.00 53.06 169 THR A C 1
ATOM 1354 O O . THR A 1 169 ? 14.467 -15.673 -27.253 1.00 53.06 169 THR A O 1
ATOM 1357 N N . PHE A 1 170 ? 12.984 -14.454 -26.085 1.00 60.62 170 PHE A N 1
ATOM 1358 C CA . PHE A 1 170 ? 13.826 -14.258 -24.903 1.00 60.62 170 PHE A CA 1
ATOM 1359 C C . PHE A 1 170 ? 13.240 -15.019 -23.716 1.00 60.62 170 PHE A C 1
ATOM 1361 O O . PHE A 1 170 ? 12.028 -15.029 -23.518 1.00 60.62 170 PHE A O 1
ATOM 1368 N N . THR A 1 171 ? 14.099 -15.662 -22.923 1.00 52.69 171 THR A N 1
ATOM 1369 C CA . THR A 1 171 ? 13.692 -16.420 -21.731 1.00 52.69 171 THR A CA 1
ATOM 1370 C C . THR A 1 171 ? 14.367 -15.829 -20.501 1.00 52.69 171 THR A C 1
ATOM 1372 O O . THR A 1 171 ? 15.592 -15.736 -20.458 1.00 52.69 171 THR A O 1
ATOM 1375 N N . LEU A 1 172 ? 13.575 -15.456 -19.494 1.00 53.19 172 LEU A N 1
ATOM 1376 C CA . LEU A 1 172 ? 14.070 -15.066 -18.177 1.00 53.19 172 LEU A CA 1
ATOM 1377 C C . LEU A 1 172 ? 13.940 -16.261 -17.225 1.00 53.19 172 LEU A C 1
ATOM 1379 O O . LEU A 1 172 ? 12.832 -16.715 -16.948 1.00 53.19 172 LEU A O 1
ATOM 1383 N N . THR A 1 173 ? 15.060 -16.766 -16.713 1.00 51.12 173 THR A N 1
ATOM 1384 C CA . THR A 1 173 ? 15.087 -17.873 -15.742 1.00 51.12 173 THR A CA 1
ATOM 1385 C C . THR A 1 173 ? 15.613 -17.397 -14.394 1.00 51.12 173 THR A C 1
ATOM 1387 O O . THR A 1 173 ? 16.737 -16.903 -14.303 1.00 51.12 173 THR A O 1
ATOM 1390 N N . ASN A 1 174 ? 14.826 -17.583 -13.331 1.00 48.91 174 ASN A N 1
ATOM 1391 C CA . ASN A 1 174 ? 15.289 -17.402 -11.957 1.00 48.91 174 ASN A CA 1
ATOM 1392 C C . ASN A 1 174 ? 15.922 -18.713 -11.464 1.00 48.91 174 ASN A C 1
ATOM 1394 O O . ASN A 1 174 ? 15.212 -19.655 -11.128 1.00 48.91 174 ASN A O 1
ATOM 1398 N N . ASN A 1 175 ? 17.255 -18.768 -11.432 1.00 57.81 175 ASN A N 1
ATOM 1399 C CA . ASN A 1 175 ? 18.013 -19.964 -11.044 1.00 57.81 175 ASN A CA 1
ATOM 1400 C C . ASN A 1 175 ? 18.287 -20.056 -9.532 1.00 57.81 175 ASN A C 1
ATOM 1402 O O . ASN A 1 175 ? 19.227 -20.742 -9.130 1.00 57.81 175 ASN A O 1
ATOM 1406 N N . LYS A 1 176 ? 17.526 -19.360 -8.675 1.00 47.09 176 LYS A N 1
ATOM 1407 C CA . LYS A 1 176 ? 17.674 -19.542 -7.225 1.00 47.09 176 LYS A CA 1
ATOM 1408 C C . LYS A 1 176 ? 17.160 -20.922 -6.801 1.00 47.09 176 LYS A C 1
ATOM 1410 O O . LYS A 1 176 ? 15.955 -21.125 -6.675 1.00 47.09 176 LYS A O 1
ATOM 1415 N N . THR A 1 177 ? 18.108 -21.833 -6.585 1.00 41.41 177 THR A N 1
ATOM 1416 C CA . THR A 1 177 ? 18.040 -22.939 -5.612 1.00 41.41 177 THR A CA 1
ATOM 1417 C C . THR A 1 177 ? 18.037 -22.425 -4.183 1.00 41.41 177 THR A C 1
ATOM 1419 O O . THR A 1 177 ? 18.767 -21.436 -3.929 1.00 41.41 177 THR A O 1
#

pLDDT: mean 78.04, std 21.28, range [39.44, 98.5]